Protein AF-A0A7Y6ZHR2-F1 (afdb_monomer_lite)

Radius of gyration: 38.27 Å; chains: 1; bounding box: 78×24×99 Å

pLDDT: mean 82.07, std 12.44, range [48.09, 98.19]

Structure (mmCIF, N/CA/C/O backbone):
data_AF-A0A7Y6ZHR2-F1
#
_entry.id   AF-A0A7Y6ZHR2-F1
#
loop_
_atom_site.group_PDB
_atom_site.id
_atom_site.type_symbol
_atom_site.label_atom_id
_atom_site.label_alt_id
_atom_site.label_comp_id
_atom_site.label_asym_id
_atom_site.label_entity_id
_atom_site.label_seq_id
_atom_site.pdbx_PDB_ins_code
_atom_site.Cartn_x
_atom_site.Cartn_y
_atom_site.Cartn_z
_atom_site.occupancy
_atom_site.B_iso_or_equiv
_atom_site.auth_seq_id
_atom_site.auth_comp_id
_atom_site.auth_asym_id
_atom_site.auth_atom_id
_atom_site.pdbx_PDB_model_num
ATOM 1 N N . MET A 1 1 ? -20.544 -13.379 43.080 1.00 55.69 1 MET A N 1
ATOM 2 C CA . MET A 1 1 ? -21.177 -12.037 43.126 1.00 55.69 1 MET A CA 1
ATOM 3 C C . MET A 1 1 ? -22.715 -12.025 43.090 1.00 55.69 1 MET A C 1
ATOM 5 O O . MET A 1 1 ? -23.302 -11.026 43.469 1.00 55.69 1 MET A O 1
ATOM 9 N N . ILE A 1 2 ? -23.408 -13.127 42.780 1.00 66.88 2 ILE A N 1
ATOM 10 C CA . ILE A 1 2 ? -24.886 -13.155 42.661 1.00 66.88 2 ILE A CA 1
ATOM 11 C C . ILE A 1 2 ? -25.666 -13.114 43.997 1.00 66.88 2 ILE A C 1
ATOM 13 O O . ILE A 1 2 ? -26.821 -12.696 44.031 1.00 66.88 2 ILE A O 1
ATOM 17 N N . LYS A 1 3 ? -25.069 -13.515 45.131 1.00 66.75 3 LYS A N 1
ATOM 18 C CA . LYS A 1 3 ? -25.815 -13.655 46.403 1.00 66.75 3 LYS A CA 1
ATOM 19 C C . LYS A 1 3 ? -26.195 -12.316 47.059 1.00 66.75 3 LYS A C 1
ATOM 21 O O . LYS A 1 3 ? -27.218 -12.260 47.739 1.00 66.75 3 LYS A O 1
ATOM 26 N N . PHE A 1 4 ? -25.403 -11.262 46.848 1.00 73.81 4 PHE A N 1
ATOM 27 C CA . PHE A 1 4 ? -25.631 -9.939 47.445 1.00 73.81 4 PHE A CA 1
ATOM 28 C C . PHE A 1 4 ? -26.820 -9.226 46.785 1.00 73.81 4 PHE A C 1
ATOM 30 O O . PHE A 1 4 ? -27.797 -8.898 47.456 1.00 73.81 4 PHE A O 1
ATOM 37 N N . PHE A 1 5 ? -26.809 -9.135 45.453 1.00 70.00 5 PHE A N 1
ATOM 38 C CA . PHE A 1 5 ? -27.923 -8.589 44.673 1.00 70.00 5 PHE A CA 1
ATOM 39 C C . PHE A 1 5 ? -29.212 -9.409 44.834 1.00 70.00 5 PHE A C 1
ATOM 41 O O . PHE A 1 5 ? -30.305 -8.844 44.882 1.00 70.00 5 PHE A O 1
ATOM 48 N N . ARG A 1 6 ? -29.104 -10.734 45.033 1.00 77.44 6 ARG A N 1
ATOM 49 C CA . ARG A 1 6 ? -30.260 -11.598 45.330 1.00 77.44 6 ARG A CA 1
ATOM 50 C C . ARG A 1 6 ? -30.954 -11.235 46.649 1.00 77.44 6 ARG A C 1
ATOM 52 O O . ARG A 1 6 ? -32.180 -11.196 46.685 1.00 77.44 6 ARG A O 1
ATOM 59 N N . LYS A 1 7 ? -30.195 -10.952 47.717 1.00 74.56 7 LYS A N 1
ATOM 60 C CA . LYS A 1 7 ? -30.765 -10.539 49.016 1.00 74.56 7 LYS A CA 1
ATOM 61 C C . LYS A 1 7 ? -31.453 -9.174 48.931 1.00 74.56 7 LYS A C 1
ATOM 63 O O . LYS A 1 7 ? -32.523 -9.004 49.504 1.00 74.56 7 LYS A O 1
ATOM 68 N N . ILE A 1 8 ? -30.879 -8.231 48.183 1.00 72.50 8 ILE A N 1
ATOM 69 C CA . ILE A 1 8 ? -31.476 -6.905 47.955 1.00 72.50 8 ILE A CA 1
ATOM 70 C C . ILE A 1 8 ? -32.791 -7.030 47.167 1.00 72.50 8 ILE A C 1
ATOM 72 O O . ILE A 1 8 ? -33.792 -6.424 47.544 1.00 72.50 8 ILE A O 1
ATOM 76 N N . ARG A 1 9 ? -32.828 -7.895 46.142 1.00 65.31 9 ARG A N 1
ATOM 77 C CA . ARG A 1 9 ? -34.045 -8.217 45.375 1.00 65.31 9 ARG A CA 1
ATOM 78 C C . ARG A 1 9 ? -35.177 -8.754 46.243 1.00 65.31 9 ARG A C 1
ATOM 80 O O . ARG A 1 9 ? -36.299 -8.272 46.141 1.00 65.31 9 ARG A O 1
ATOM 87 N N . GLN A 1 10 ? -34.878 -9.723 47.106 1.00 71.56 10 GLN A N 1
ATOM 88 C CA . GLN A 1 10 ? -35.881 -10.318 47.992 1.00 71.56 10 GLN A CA 1
ATOM 89 C C . GLN A 1 10 ? -36.463 -9.291 48.976 1.00 71.56 10 GLN A C 1
ATOM 91 O O . GLN A 1 10 ? -37.671 -9.281 49.187 1.00 71.56 10 GLN A O 1
ATOM 96 N N . LYS A 1 11 ? -35.632 -8.387 49.514 1.00 68.94 11 LYS A N 1
ATOM 97 C CA . LYS A 1 11 ? -36.069 -7.335 50.450 1.00 68.94 11 LYS A CA 1
ATOM 98 C C . LYS A 1 11 ? -36.921 -6.240 49.790 1.00 68.94 11 LYS A C 1
ATOM 100 O O . LYS A 1 11 ? -37.839 -5.721 50.411 1.00 68.94 11 LYS A O 1
ATOM 105 N N . LEU A 1 12 ? -36.634 -5.881 48.535 1.00 64.56 12 LEU A N 1
ATOM 106 C CA . LEU A 1 12 ? -37.390 -4.854 47.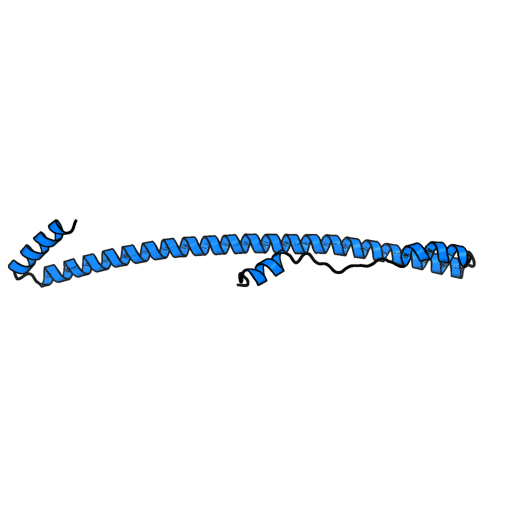800 1.00 64.56 12 LEU A CA 1
ATOM 107 C C . LEU A 1 12 ? -38.756 -5.355 47.307 1.00 64.56 12 LEU A C 1
ATOM 109 O O . LEU A 1 12 ? -39.708 -4.577 47.265 1.00 64.56 12 LEU A O 1
ATOM 113 N N . LEU A 1 13 ? -38.858 -6.647 46.974 1.00 64.88 13 LEU A N 1
ATOM 114 C CA . LEU A 1 13 ? -40.118 -7.295 46.598 1.00 64.88 13 LEU A CA 1
ATOM 115 C C . LEU A 1 13 ? -41.071 -7.458 47.793 1.00 64.88 13 LEU A C 1
ATOM 117 O O . LEU A 1 13 ? -42.277 -7.335 47.612 1.00 64.88 13 LEU A O 1
ATOM 121 N N . SER A 1 14 ? -40.554 -7.670 49.011 1.00 67.50 14 SER A N 1
ATOM 122 C CA . SER A 1 14 ? -41.395 -7.802 50.213 1.00 67.50 14 SER A CA 1
ATOM 123 C C . SER A 1 14 ? -41.984 -6.478 50.717 1.00 67.50 14 SER A C 1
ATOM 125 O O . SER A 1 14 ? -42.921 -6.498 51.504 1.00 67.50 14 SER A O 1
ATOM 127 N N . GLU A 1 15 ? -41.454 -5.325 50.291 1.00 64.44 15 GLU A N 1
ATOM 128 C CA . GLU A 1 15 ? -41.878 -3.998 50.773 1.00 64.44 15 GLU A CA 1
ATOM 129 C C . GLU A 1 15 ? -42.906 -3.280 49.867 1.00 64.44 15 GLU A C 1
ATOM 131 O O . GLU A 1 15 ? -43.146 -2.091 50.058 1.00 64.44 15 GLU A O 1
ATOM 136 N N . ASN A 1 16 ? -43.515 -3.944 48.870 1.00 62.50 16 ASN A N 1
ATOM 137 C CA . ASN A 1 16 ? -44.432 -3.316 47.891 1.00 62.50 16 ASN A CA 1
ATOM 138 C C . ASN A 1 16 ? -43.804 -2.143 47.092 1.00 62.50 16 ASN A C 1
ATOM 140 O O . ASN A 1 16 ? -44.492 -1.340 46.463 1.00 62.50 16 ASN A O 1
ATOM 144 N N . LYS A 1 17 ? -42.466 -2.041 47.070 1.00 68.81 17 LYS A N 1
ATOM 145 C CA . LYS A 1 17 ? -41.695 -0.971 46.406 1.00 68.81 17 LYS A CA 1
ATOM 146 C C . LYS A 1 17 ? -41.284 -1.363 44.985 1.00 68.81 17 LYS A C 1
ATOM 148 O O . LYS A 1 17 ? -40.124 -1.206 44.597 1.00 68.81 17 LYS A O 1
ATOM 153 N N . PHE A 1 18 ? -42.242 -1.845 44.194 1.00 71.75 18 PHE A N 1
ATOM 154 C CA . PHE A 1 18 ? -42.007 -2.297 42.819 1.00 71.75 18 PHE A CA 1
ATOM 155 C C . PHE A 1 18 ? -41.367 -1.206 41.940 1.00 71.75 18 PHE A C 1
ATOM 157 O O . PHE A 1 18 ? -40.416 -1.477 41.210 1.00 71.75 18 PHE A O 1
ATOM 164 N N . SER A 1 19 ? -41.783 0.057 42.099 1.00 76.12 19 SER A N 1
ATOM 165 C CA . SER A 1 19 ? -41.205 1.189 41.359 1.00 76.12 19 SER A CA 1
ATOM 1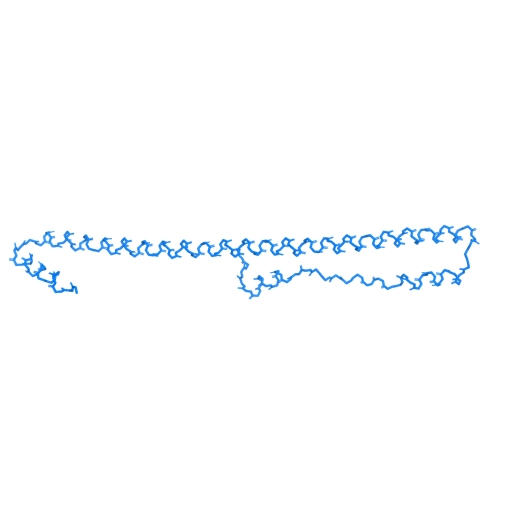66 C C . SER A 1 19 ? -39.713 1.396 41.642 1.00 76.12 19 SER A C 1
ATOM 168 O O . SER A 1 19 ? -38.955 1.701 40.727 1.00 76.12 19 SER A O 1
ATOM 170 N N . LYS A 1 20 ? -39.248 1.175 42.883 1.00 76.12 20 LYS A N 1
ATOM 171 C CA . LYS A 1 20 ? -37.811 1.265 43.205 1.00 76.12 20 LYS A CA 1
ATOM 172 C C . LYS A 1 20 ? -37.032 0.112 42.579 1.00 76.12 20 LYS A C 1
ATOM 174 O O . LYS A 1 20 ? -35.935 0.324 42.078 1.00 76.12 20 LYS A O 1
ATOM 179 N N . TYR A 1 21 ? -37.604 -1.089 42.572 1.00 75.94 21 TYR A N 1
ATOM 180 C CA . TYR A 1 21 ? -36.997 -2.249 41.925 1.00 75.94 21 TYR A CA 1
ATOM 181 C C . TYR A 1 21 ? -36.812 -2.044 40.412 1.00 75.94 21 TYR A C 1
ATOM 183 O O . TYR A 1 21 ? -35.733 -2.325 39.890 1.00 75.94 21 TYR A O 1
ATOM 191 N N . LEU A 1 22 ? -37.823 -1.490 39.734 1.00 80.19 22 LEU A N 1
ATOM 192 C CA . LEU A 1 22 ? -37.768 -1.209 38.299 1.00 80.19 22 LEU A CA 1
ATOM 193 C C . LEU A 1 22 ? -36.655 -0.204 37.954 1.00 80.19 22 LEU A C 1
ATOM 195 O O . LEU A 1 22 ? -35.871 -0.450 37.043 1.00 80.19 22 LEU A O 1
ATOM 199 N N . ILE A 1 23 ? -36.529 0.882 38.726 1.00 83.31 23 ILE A N 1
ATOM 200 C CA . ILE A 1 23 ? -35.485 1.903 38.527 1.00 83.31 23 ILE A CA 1
ATOM 201 C C . ILE A 1 23 ? -34.082 1.297 38.676 1.00 83.31 23 ILE A C 1
ATOM 203 O O . ILE A 1 23 ? -33.206 1.556 37.851 1.00 83.31 23 ILE A O 1
ATOM 207 N N . TYR A 1 24 ? -33.869 0.451 39.689 1.00 82.56 24 TYR A N 1
ATOM 208 C CA . TYR A 1 24 ? -32.579 -0.216 39.892 1.00 82.56 24 TYR A CA 1
ATOM 209 C C . TYR A 1 24 ? -32.241 -1.205 38.769 1.00 82.56 24 TYR A C 1
ATOM 211 O O . TYR A 1 24 ? -31.099 -1.241 38.319 1.00 82.56 24 TYR A O 1
ATOM 219 N N . ALA A 1 25 ? -33.218 -1.983 38.294 1.00 85.44 25 ALA A N 1
ATOM 220 C CA . ALA A 1 25 ? -33.006 -2.928 37.199 1.00 85.44 25 ALA A CA 1
ATOM 221 C C . ALA A 1 25 ? -32.679 -2.216 35.875 1.00 85.44 25 ALA A C 1
ATOM 223 O O . ALA A 1 25 ? -31.788 -2.652 35.151 1.00 85.44 25 ALA A O 1
ATOM 224 N N . ILE A 1 26 ? -33.348 -1.094 35.586 1.00 87.75 26 ILE A N 1
ATOM 225 C CA . ILE A 1 26 ? -33.039 -0.258 34.418 1.00 87.75 26 ILE A CA 1
ATOM 226 C C . ILE A 1 26 ? -31.622 0.315 34.533 1.00 87.75 26 ILE A C 1
ATOM 228 O O . ILE A 1 26 ? -30.866 0.252 33.569 1.00 87.75 26 ILE A O 1
ATOM 232 N N . GLY A 1 27 ? -31.230 0.806 35.713 1.00 90.75 27 GLY A N 1
ATOM 233 C CA . GLY A 1 27 ? -29.873 1.307 35.948 1.00 90.75 27 GLY A CA 1
ATOM 234 C C . GLY A 1 27 ? -28.785 0.255 35.700 1.00 90.75 27 GLY A C 1
ATOM 235 O O . GLY A 1 27 ? -27.772 0.557 35.073 1.00 90.75 27 GLY A O 1
ATOM 236 N N . GLU A 1 28 ? -29.005 -0.990 36.131 1.00 91.25 28 GLU A N 1
ATOM 237 C CA . GLU A 1 28 ? -28.069 -2.101 35.904 1.00 91.25 28 GLU A CA 1
ATOM 238 C C . GLU A 1 28 ? -27.960 -2.463 34.414 1.00 91.25 28 GLU A C 1
ATOM 240 O O . GLU A 1 28 ? -26.855 -2.641 33.907 1.00 91.25 28 GLU A O 1
ATOM 245 N N . ILE A 1 29 ? -29.082 -2.485 33.685 1.00 93.25 29 ILE A N 1
ATOM 246 C CA . ILE A 1 29 ? -29.084 -2.711 32.232 1.00 93.25 29 ILE A CA 1
ATOM 247 C C . ILE A 1 29 ? -28.323 -1.594 31.513 1.00 93.25 29 ILE A C 1
ATOM 249 O O . ILE A 1 29 ? -27.472 -1.884 30.678 1.00 93.25 29 ILE A O 1
ATOM 253 N N . VAL A 1 30 ? -28.579 -0.329 31.856 1.00 95.06 30 VAL A N 1
ATOM 254 C CA . VAL A 1 30 ? -27.888 0.820 31.248 1.00 95.06 30 VAL A CA 1
ATOM 255 C C . VAL A 1 30 ? -26.380 0.745 31.497 1.00 95.06 30 VAL A C 1
ATOM 257 O O . VAL A 1 30 ? -25.605 0.931 30.562 1.00 95.06 30 VAL A O 1
ATOM 260 N N . LEU A 1 31 ? -25.948 0.405 32.715 1.00 94.88 31 LEU A N 1
ATOM 261 C CA . LEU A 1 31 ? -24.527 0.230 33.035 1.00 94.88 31 LEU A CA 1
ATOM 262 C C . LEU A 1 31 ? -23.877 -0.899 32.224 1.00 94.88 31 LEU A C 1
ATOM 264 O O . LEU A 1 31 ? -22.780 -0.719 31.698 1.00 94.88 31 LEU A O 1
ATOM 268 N N . VAL A 1 32 ? -24.553 -2.043 32.085 1.00 95.94 32 VAL A N 1
ATOM 269 C CA . VAL A 1 32 ? -24.063 -3.162 31.264 1.00 95.94 32 VAL A CA 1
ATOM 270 C C . VAL A 1 32 ? -23.971 -2.759 29.792 1.00 95.94 32 VAL A C 1
ATOM 272 O O . VAL A 1 32 ? -22.960 -3.032 29.147 1.00 95.94 32 VAL A O 1
ATOM 275 N N . VAL A 1 33 ? -24.985 -2.067 29.268 1.00 97.50 33 VAL A N 1
ATOM 276 C CA . VAL A 1 33 ? -25.002 -1.583 27.881 1.00 97.50 33 VAL A CA 1
ATOM 277 C C . VAL A 1 33 ? -23.854 -0.606 27.633 1.00 97.50 33 VAL A C 1
ATOM 279 O O . VAL A 1 33 ? -23.139 -0.769 26.650 1.00 97.50 33 VAL A O 1
ATOM 282 N N . ILE A 1 34 ? -23.605 0.348 28.537 1.00 98.00 34 ILE A N 1
ATOM 283 C CA . ILE A 1 34 ? -22.456 1.264 28.437 1.00 98.00 34 ILE A CA 1
ATOM 284 C C . ILE A 1 34 ? -21.138 0.479 28.414 1.00 98.00 34 ILE A C 1
ATOM 286 O O . ILE A 1 34 ? -20.277 0.762 27.584 1.00 98.00 34 ILE A O 1
ATOM 290 N N . GLY A 1 35 ? -20.993 -0.539 29.267 1.00 97.69 35 GLY A N 1
ATOM 291 C CA . GLY A 1 35 ? -19.807 -1.397 29.281 1.00 97.69 35 GLY A CA 1
ATOM 292 C C . GLY A 1 35 ? -19.570 -2.113 27.947 1.00 97.69 35 GLY A C 1
ATOM 293 O O . GLY A 1 35 ? -18.454 -2.095 27.429 1.00 97.69 35 GLY A O 1
ATOM 294 N N . ILE A 1 36 ? -20.622 -2.691 27.358 1.00 97.75 36 ILE A N 1
ATOM 295 C CA . ILE A 1 36 ? -20.550 -3.366 26.052 1.00 97.75 36 ILE A CA 1
ATOM 296 C C . ILE A 1 36 ? -20.210 -2.368 24.941 1.00 97.75 36 ILE A C 1
ATOM 298 O O . ILE A 1 36 ? -19.362 -2.656 24.101 1.00 97.75 36 ILE A O 1
ATOM 302 N N . LEU A 1 37 ? -20.832 -1.187 24.944 1.00 98.19 37 LEU A N 1
ATOM 303 C CA . LEU A 1 37 ? -20.575 -0.157 23.938 1.00 98.19 37 LEU A CA 1
ATOM 304 C C . LEU A 1 37 ? -19.131 0.347 23.993 1.00 98.19 37 LEU A C 1
ATOM 306 O O . LEU A 1 37 ? -18.508 0.484 22.945 1.00 98.19 37 LEU A O 1
ATOM 310 N N . ILE A 1 38 ? -18.576 0.569 25.188 1.00 97.88 38 ILE A N 1
ATOM 311 C CA . ILE A 1 38 ? -17.167 0.957 25.346 1.00 97.88 38 ILE A CA 1
ATOM 312 C C . ILE A 1 38 ? -16.246 -0.163 24.850 1.00 97.88 38 ILE A C 1
ATOM 314 O O . ILE A 1 38 ? -15.303 0.107 24.111 1.00 97.88 38 ILE A O 1
ATOM 318 N N . ALA A 1 39 ? -16.527 -1.422 25.201 1.00 97.69 39 ALA A N 1
ATOM 319 C CA . ALA A 1 39 ? -15.735 -2.558 24.732 1.00 97.69 39 ALA A CA 1
ATOM 320 C C . ALA A 1 39 ? -15.750 -2.676 23.196 1.00 97.69 39 ALA A C 1
ATOM 322 O O . ALA A 1 39 ? -14.698 -2.850 22.580 1.00 97.69 39 ALA A O 1
ATOM 323 N N . LEU A 1 40 ? -16.922 -2.516 22.572 1.00 98.19 40 LEU A N 1
ATOM 324 C CA . LEU A 1 40 ? -17.066 -2.492 21.115 1.00 98.19 40 LEU A CA 1
ATOM 325 C C . LEU A 1 40 ? -16.331 -1.304 20.487 1.00 98.19 40 LEU A C 1
ATOM 327 O O . LEU A 1 40 ? -15.640 -1.485 19.490 1.00 98.19 40 LEU A O 1
ATOM 331 N N . GLN A 1 41 ? -16.426 -0.109 21.076 1.00 97.69 41 GLN A N 1
ATOM 332 C CA . GLN A 1 41 ? -15.713 1.072 20.582 1.00 97.69 41 GLN A CA 1
ATOM 333 C C . GLN A 1 41 ? -14.197 0.888 20.623 1.00 97.69 41 GLN A C 1
ATOM 335 O O . GLN A 1 41 ? -13.526 1.206 19.646 1.00 97.69 41 GLN A O 1
ATOM 340 N N . ILE A 1 42 ? -13.653 0.338 21.712 1.00 98.06 42 ILE A N 1
ATOM 341 C CA . ILE A 1 42 ? -12.218 0.049 21.821 1.00 98.06 42 ILE A CA 1
ATOM 342 C C . ILE A 1 42 ? -11.796 -0.975 20.762 1.00 98.06 42 ILE A C 1
ATOM 344 O O . ILE A 1 42 ? -10.761 -0.798 20.119 1.00 98.06 42 ILE A O 1
ATOM 348 N N . ASN A 1 43 ? -12.596 -2.026 20.553 1.00 97.69 43 ASN A N 1
ATOM 349 C CA . ASN A 1 43 ? -12.305 -3.034 19.538 1.00 97.69 43 ASN A CA 1
ATOM 350 C C . ASN A 1 43 ? -12.310 -2.439 18.122 1.00 97.69 43 ASN A C 1
ATOM 352 O O . ASN A 1 43 ? -11.361 -2.652 17.372 1.00 97.69 43 ASN A O 1
ATOM 356 N N . ASN A 1 44 ? -13.327 -1.642 17.788 1.00 97.69 44 ASN A N 1
ATOM 357 C CA . ASN A 1 44 ? -13.431 -0.985 16.486 1.00 97.69 44 ASN A CA 1
ATOM 358 C C . ASN A 1 44 ? -12.283 0.007 16.266 1.00 97.69 44 ASN A C 1
ATOM 360 O O . ASN A 1 44 ? -11.660 -0.007 15.215 1.00 97.69 44 ASN A O 1
ATOM 364 N N . TRP A 1 45 ? -11.931 0.808 17.277 1.00 97.88 45 TRP A N 1
ATOM 365 C CA . TRP A 1 45 ? -10.806 1.740 17.181 1.00 97.88 45 TRP A CA 1
ATOM 366 C C . TRP A 1 45 ? -9.468 1.027 16.945 1.00 97.88 45 TRP A C 1
ATOM 368 O O . TRP A 1 45 ? -8.633 1.494 16.168 1.00 97.88 45 TRP A O 1
ATOM 378 N N . ASN A 1 46 ? -9.253 -0.119 17.596 1.00 97.25 46 ASN A N 1
ATOM 379 C CA . ASN A 1 46 ? -8.069 -0.938 17.359 1.00 97.25 46 ASN A CA 1
ATOM 380 C C . ASN A 1 46 ? -8.042 -1.496 15.927 1.00 97.25 46 ASN A C 1
ATOM 382 O O . ASN A 1 46 ? -6.984 -1.511 15.300 1.00 97.25 46 ASN A O 1
ATOM 386 N N . GLU A 1 47 ? -9.189 -1.925 15.403 1.00 96.75 47 GLU A N 1
ATOM 387 C CA . GLU A 1 47 ? -9.295 -2.434 14.036 1.00 96.75 47 GLU A CA 1
ATOM 388 C C . GLU A 1 47 ? -9.055 -1.332 12.993 1.00 96.75 47 GLU A C 1
ATOM 390 O O . GLU A 1 47 ? -8.208 -1.501 12.116 1.00 96.75 47 GLU A O 1
ATOM 395 N N . ASP A 1 48 ? -9.654 -0.152 13.176 1.00 96.56 48 ASP A N 1
ATOM 396 C CA . ASP A 1 48 ? -9.423 1.024 12.328 1.00 96.56 48 ASP A CA 1
ATOM 397 C C . ASP A 1 48 ? -7.937 1.415 12.284 1.00 96.56 48 ASP A C 1
ATOM 399 O O . ASP A 1 48 ? -7.406 1.825 11.248 1.00 96.56 48 ASP A O 1
ATOM 403 N N . ASN A 1 49 ? -7.232 1.317 13.416 1.00 96.00 49 ASN A N 1
ATOM 404 C CA . ASN A 1 49 ? -5.804 1.624 13.480 1.00 96.00 49 ASN A CA 1
ATOM 405 C C . ASN A 1 49 ? -4.957 0.604 12.711 1.00 96.00 49 ASN A C 1
ATOM 407 O O . ASN A 1 49 ? -4.004 0.997 12.030 1.00 96.00 49 ASN A O 1
ATOM 411 N N . LYS A 1 50 ? -5.297 -0.688 12.783 1.00 94.56 50 LYS A N 1
ATOM 412 C CA . LYS A 1 50 ? -4.627 -1.724 11.983 1.00 94.56 50 LYS A CA 1
ATOM 413 C C . LYS A 1 50 ? -4.869 -1.506 10.496 1.00 94.56 50 LYS A C 1
ATOM 415 O O . LYS A 1 50 ? -3.914 -1.557 9.724 1.00 94.56 50 LYS A O 1
ATOM 420 N N . GLU A 1 51 ? -6.104 -1.196 10.105 1.00 93.12 51 GLU A N 1
ATOM 421 C CA . GLU A 1 51 ? -6.456 -0.924 8.711 1.00 93.12 51 GLU A CA 1
ATOM 422 C C . GLU A 1 51 ? -5.682 0.289 8.172 1.00 93.12 51 GLU A C 1
ATOM 424 O O . GLU A 1 51 ? -5.067 0.224 7.105 1.00 93.12 51 GLU A O 1
ATOM 429 N N . LYS A 1 52 ? -5.616 1.384 8.942 1.00 93.75 52 LYS A N 1
ATOM 430 C CA . LYS A 1 52 ? -4.810 2.567 8.592 1.00 93.75 52 LYS A CA 1
ATOM 431 C C . LYS A 1 52 ? -3.328 2.232 8.446 1.00 93.75 52 LYS A C 1
ATOM 433 O O . LYS A 1 52 ? -2.686 2.701 7.507 1.00 93.75 52 LYS A O 1
ATOM 438 N N . SER A 1 53 ? -2.779 1.423 9.352 1.00 94.31 53 SER A N 1
ATOM 439 C CA . SER A 1 53 ? -1.381 0.989 9.280 1.00 94.31 53 SER A CA 1
ATOM 440 C C . SER A 1 53 ? -1.114 0.163 8.019 1.00 94.31 53 SER A C 1
ATOM 442 O O . SER A 1 53 ? -0.167 0.456 7.288 1.00 94.31 53 SER A O 1
ATOM 444 N N . ALA A 1 54 ? -1.990 -0.795 7.704 1.00 90.62 54 ALA A N 1
ATOM 445 C CA . ALA A 1 54 ? -1.904 -1.592 6.486 1.00 90.62 54 ALA A CA 1
ATOM 446 C C . ALA A 1 54 ? -1.964 -0.711 5.226 1.00 90.62 54 ALA A C 1
ATOM 448 O O . ALA A 1 54 ? -1.093 -0.822 4.362 1.00 90.62 54 ALA A O 1
ATOM 449 N N . LYS A 1 55 ? -2.910 0.236 5.154 1.00 90.81 55 LYS A N 1
ATOM 450 C CA . LYS A 1 55 ? -3.022 1.201 4.045 1.00 90.81 55 LYS A CA 1
ATOM 451 C C . LYS A 1 55 ? -1.745 2.014 3.837 1.00 90.81 55 LYS A C 1
ATOM 453 O O . LYS A 1 55 ? -1.305 2.182 2.698 1.00 90.81 55 LYS A O 1
ATOM 458 N N . LEU A 1 56 ? -1.115 2.486 4.915 1.00 94.06 56 LEU A N 1
ATOM 459 C CA . LEU A 1 56 ? 0.155 3.216 4.832 1.00 94.06 56 LEU A CA 1
ATOM 460 C C . LEU A 1 56 ? 1.296 2.330 4.318 1.00 94.06 56 LEU A C 1
ATOM 462 O O . LEU A 1 56 ? 2.073 2.768 3.468 1.00 94.06 56 LEU A O 1
ATOM 466 N N . ILE A 1 57 ? 1.383 1.086 4.795 1.00 93.38 57 ILE A N 1
ATOM 467 C CA . ILE A 1 57 ? 2.398 0.124 4.349 1.00 93.38 57 ILE A CA 1
ATOM 468 C C . ILE A 1 57 ? 2.240 -0.161 2.855 1.00 93.38 57 ILE A C 1
ATOM 470 O O . ILE A 1 57 ? 3.213 -0.047 2.109 1.00 93.38 57 ILE A O 1
ATOM 474 N N . TYR A 1 58 ? 1.028 -0.482 2.401 1.00 91.06 58 TYR A N 1
ATOM 475 C CA . TYR A 1 58 ? 0.762 -0.739 0.987 1.00 91.06 58 TYR A CA 1
ATOM 476 C C . TYR A 1 58 ? 1.021 0.488 0.114 1.00 91.06 58 TYR A C 1
ATOM 478 O O . TYR A 1 58 ? 1.665 0.359 -0.924 1.00 91.06 58 TYR A O 1
ATOM 486 N N . SER A 1 59 ? 0.616 1.681 0.556 1.00 92.12 59 SER A N 1
ATOM 487 C CA . SER A 1 59 ? 0.901 2.925 -0.172 1.00 92.12 59 SER A CA 1
ATOM 488 C C . SER A 1 59 ? 2.403 3.143 -0.348 1.00 92.12 59 SER A C 1
ATOM 490 O O . SER A 1 59 ? 2.858 3.471 -1.442 1.00 92.12 59 SER A O 1
ATOM 492 N N . LYS A 1 60 ? 3.195 2.910 0.706 1.00 95.12 60 LYS A N 1
ATOM 493 C CA . LYS A 1 60 ? 4.655 3.020 0.631 1.00 95.12 60 LYS A CA 1
ATOM 494 C C . LYS A 1 60 ? 5.247 1.993 -0.335 1.00 95.12 60 LYS A C 1
ATOM 496 O O . LYS A 1 60 ? 6.040 2.361 -1.190 1.00 95.12 60 LYS A O 1
ATOM 501 N N . ARG A 1 61 ? 4.818 0.733 -0.245 1.00 93.06 61 ARG A N 1
ATOM 502 C CA . ARG A 1 61 ? 5.281 -0.337 -1.142 1.00 93.06 61 ARG A CA 1
ATOM 503 C C . ARG A 1 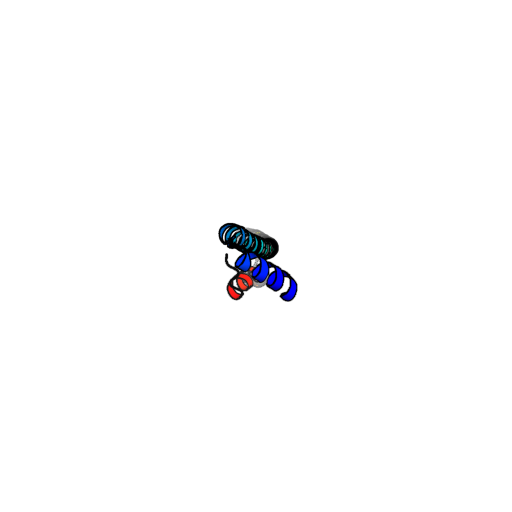61 ? 4.941 -0.051 -2.610 1.00 93.06 61 ARG A C 1
ATOM 505 O O . ARG A 1 61 ? 5.778 -0.267 -3.475 1.00 93.06 61 ARG A O 1
ATOM 512 N N . LEU A 1 62 ? 3.757 0.499 -2.893 1.00 93.25 62 LEU A N 1
ATOM 513 C CA . LEU A 1 62 ? 3.382 0.935 -4.244 1.00 93.25 62 LEU A CA 1
ATOM 514 C C . LEU A 1 62 ? 4.272 2.077 -4.746 1.00 93.25 62 LEU A C 1
ATOM 516 O O . LEU A 1 62 ? 4.686 2.062 -5.903 1.00 93.25 62 LEU A O 1
ATOM 520 N N . LEU A 1 63 ? 4.590 3.053 -3.891 1.00 94.31 63 LEU A N 1
ATOM 521 C CA . LEU A 1 63 ? 5.532 4.119 -4.240 1.00 94.31 63 LEU A CA 1
ATOM 522 C C . LEU A 1 63 ? 6.930 3.564 -4.535 1.00 94.31 63 LEU A C 1
ATOM 524 O O . LEU A 1 63 ? 7.559 4.002 -5.498 1.00 94.31 63 LEU A O 1
ATOM 528 N N . ASP A 1 64 ? 7.393 2.587 -3.757 1.00 93.88 64 ASP A N 1
ATOM 529 C CA . ASP A 1 64 ? 8.686 1.931 -3.960 1.00 93.88 64 ASP A CA 1
ATOM 530 C C . ASP A 1 64 ? 8.716 1.134 -5.283 1.00 93.88 64 ASP A C 1
ATOM 532 O O . ASP A 1 64 ? 9.679 1.248 -6.050 1.00 93.88 64 ASP A O 1
ATOM 536 N N . ASP A 1 65 ? 7.641 0.401 -5.605 1.00 93.38 65 ASP A N 1
ATOM 537 C CA . ASP A 1 65 ? 7.476 -0.312 -6.881 1.00 93.38 65 ASP A CA 1
ATOM 538 C C . ASP A 1 65 ? 7.493 0.674 -8.068 1.00 93.38 65 ASP A C 1
ATOM 540 O O . ASP A 1 65 ? 8.228 0.487 -9.041 1.00 93.38 65 ASP A O 1
ATOM 544 N N . ILE A 1 66 ? 6.739 1.777 -7.979 1.00 93.25 66 ILE A N 1
ATOM 545 C CA . ILE A 1 66 ? 6.697 2.824 -9.016 1.00 93.25 66 ILE A CA 1
ATOM 546 C C . ILE A 1 66 ? 8.059 3.508 -9.174 1.00 93.25 66 ILE A C 1
ATOM 548 O O . ILE A 1 66 ? 8.497 3.755 -10.299 1.00 93.25 66 ILE A O 1
ATOM 552 N N . SER A 1 67 ? 8.740 3.812 -8.069 1.00 95.06 67 SER A N 1
ATOM 553 C CA . SER A 1 67 ? 10.074 4.418 -8.077 1.00 95.06 67 SER A CA 1
ATOM 554 C C . SER A 1 67 ? 11.087 3.506 -8.771 1.00 95.06 67 SER A C 1
ATOM 556 O O . SER A 1 67 ? 11.819 3.946 -9.660 1.00 95.06 67 SER A O 1
ATOM 558 N N . SER A 1 68 ? 11.058 2.212 -8.447 1.00 92.19 68 SER A N 1
ATOM 559 C CA . SER A 1 68 ? 11.905 1.196 -9.078 1.00 92.19 68 SER A CA 1
ATOM 560 C C . SER A 1 68 ? 11.641 1.103 -10.583 1.00 92.19 68 SER A C 1
ATOM 562 O O . SER A 1 68 ? 12.577 1.174 -11.381 1.00 92.19 68 SER A O 1
ATOM 564 N N . ASN A 1 69 ? 10.365 1.066 -10.982 1.00 92.00 69 ASN A N 1
ATOM 565 C CA . ASN A 1 69 ? 9.964 1.072 -12.390 1.00 92.00 69 ASN A CA 1
ATOM 566 C C . ASN A 1 69 ? 10.443 2.336 -13.116 1.00 92.00 69 ASN A C 1
ATOM 568 O O . ASN A 1 69 ? 10.936 2.264 -14.238 1.00 92.00 69 ASN A O 1
ATOM 572 N N . SER A 1 70 ? 10.340 3.504 -12.477 1.00 93.06 70 SER A N 1
ATOM 573 C CA . SER A 1 70 ? 10.819 4.771 -13.037 1.00 93.06 70 SER A CA 1
ATOM 574 C C . SER A 1 70 ? 12.329 4.748 -13.292 1.00 93.06 70 SER A C 1
ATOM 576 O O . SER A 1 70 ? 12.789 5.175 -14.354 1.00 93.06 70 SER A O 1
ATOM 578 N N . ILE A 1 71 ? 13.119 4.213 -12.357 1.00 93.56 71 ILE A N 1
ATOM 579 C CA . ILE A 1 71 ? 14.571 4.054 -12.524 1.00 93.56 71 ILE A CA 1
ATOM 580 C C . ILE A 1 71 ? 14.876 3.145 -13.721 1.00 93.56 71 ILE A C 1
ATOM 582 O O . ILE A 1 71 ? 15.706 3.497 -14.565 1.00 93.56 71 ILE A O 1
ATOM 586 N N . GLU A 1 72 ? 14.184 2.012 -13.828 1.00 90.44 72 GLU A N 1
ATOM 587 C CA . GLU A 1 72 ? 14.367 1.062 -14.925 1.00 90.44 72 GLU A CA 1
ATOM 588 C C . GLU A 1 72 ? 13.996 1.680 -16.283 1.00 90.44 72 GLU A C 1
ATOM 590 O O . GLU A 1 72 ? 14.774 1.622 -17.240 1.00 90.44 72 GLU A O 1
ATOM 595 N N . TYR A 1 73 ? 12.861 2.378 -16.369 1.00 90.06 73 TYR A N 1
ATOM 596 C CA . TYR A 1 73 ? 12.460 3.069 -17.594 1.00 90.06 73 TYR A CA 1
ATOM 597 C C . TYR A 1 73 ? 13.434 4.175 -17.988 1.00 90.06 73 TYR A C 1
ATOM 599 O O . TYR A 1 73 ? 13.781 4.289 -19.164 1.00 90.06 73 TYR A O 1
ATOM 607 N N . ASN A 1 74 ? 13.944 4.954 -17.032 1.00 93.12 74 ASN A N 1
ATOM 608 C CA . ASN A 1 74 ? 14.970 5.958 -17.311 1.00 93.12 74 ASN A CA 1
ATOM 609 C C . ASN A 1 74 ? 16.259 5.321 -17.846 1.00 93.12 74 ASN A C 1
ATOM 611 O O . ASN A 1 74 ? 16.892 5.861 -18.762 1.00 93.12 74 ASN A O 1
ATOM 615 N N . HIS A 1 75 ? 16.632 4.149 -17.329 1.00 90.06 75 HIS A N 1
ATOM 616 C CA . HIS A 1 75 ? 17.743 3.375 -17.866 1.00 90.06 75 HIS A CA 1
ATOM 617 C C . HIS A 1 75 ? 17.486 2.958 -19.324 1.00 90.06 75 HIS A C 1
ATOM 619 O O . HIS A 1 75 ? 18.334 3.206 -20.188 1.00 90.06 75 HIS A O 1
ATOM 625 N N . TYR A 1 76 ? 16.301 2.421 -19.634 1.00 88.50 76 TYR A N 1
ATOM 626 C CA . TYR A 1 76 ? 15.931 2.058 -21.006 1.00 88.50 76 TYR A CA 1
ATOM 627 C C . TYR A 1 76 ? 15.902 3.259 -21.953 1.00 88.50 76 TYR A C 1
ATOM 629 O O . TYR A 1 76 ? 16.462 3.183 -23.049 1.00 88.50 76 TYR A O 1
ATOM 637 N N . ILE A 1 77 ? 15.334 4.392 -21.535 1.00 90.06 77 ILE A N 1
ATOM 638 C CA . ILE A 1 77 ? 15.313 5.629 -22.328 1.00 90.06 77 ILE A CA 1
ATOM 639 C C . ILE A 1 77 ? 16.741 6.074 -22.660 1.00 90.06 77 ILE A C 1
ATOM 641 O O . ILE A 1 77 ? 17.035 6.419 -23.809 1.00 90.06 77 ILE A O 1
ATOM 645 N N . LYS A 1 78 ? 17.663 6.021 -21.689 1.00 91.00 78 LYS A N 1
ATOM 646 C CA . LYS A 1 78 ? 19.074 6.373 -21.899 1.00 91.00 78 LYS A CA 1
ATOM 647 C C . LYS A 1 78 ? 19.758 5.423 -22.884 1.00 91.00 78 LYS A C 1
ATOM 649 O O . LYS A 1 78 ? 20.463 5.886 -23.786 1.00 91.00 78 LYS A O 1
ATOM 654 N N . LEU A 1 79 ? 19.537 4.114 -22.747 1.00 86.75 79 LEU A N 1
ATOM 655 C CA . LEU A 1 79 ? 20.054 3.110 -23.681 1.00 86.75 79 LEU A CA 1
ATOM 656 C C . LEU A 1 79 ? 19.552 3.363 -25.107 1.00 86.75 79 LEU A C 1
ATOM 658 O O . LEU A 1 79 ? 20.355 3.437 -26.038 1.00 86.75 79 LEU A O 1
ATOM 662 N N . LEU A 1 80 ? 18.243 3.553 -25.279 1.00 86.19 80 LEU A N 1
ATOM 663 C CA . LEU A 1 80 ? 17.622 3.815 -26.578 1.00 86.19 80 LEU A CA 1
ATOM 664 C C . LEU A 1 80 ? 18.122 5.122 -27.203 1.00 86.19 80 LEU A C 1
ATOM 666 O O . LEU A 1 80 ? 18.468 5.142 -28.383 1.00 86.19 80 LEU A O 1
ATOM 670 N N . SER A 1 81 ? 18.259 6.182 -26.406 1.00 89.88 81 SER A N 1
ATOM 671 C CA . SER A 1 81 ? 18.779 7.478 -26.859 1.00 89.88 81 SER A CA 1
ATOM 672 C C . SER A 1 81 ? 20.222 7.374 -27.361 1.00 89.88 81 SER A C 1
ATOM 674 O O . SER A 1 81 ? 20.573 7.915 -28.411 1.00 89.88 81 SER A O 1
ATOM 676 N N . ASN A 1 82 ? 21.074 6.638 -26.643 1.00 86.12 82 ASN A N 1
ATOM 677 C CA . ASN A 1 82 ? 22.455 6.401 -27.063 1.00 86.12 82 ASN A CA 1
ATOM 678 C C . ASN A 1 82 ? 22.520 5.593 -28.362 1.00 86.12 82 ASN A C 1
ATOM 680 O O . ASN A 1 82 ? 23.335 5.891 -29.236 1.00 86.12 82 ASN A O 1
ATOM 684 N N . ARG A 1 83 ? 21.638 4.603 -28.520 1.00 81.31 83 ARG A N 1
ATOM 685 C CA . ARG A 1 83 ? 21.533 3.825 -29.760 1.00 81.31 83 ARG A CA 1
ATOM 686 C C . ARG A 1 83 ? 21.090 4.692 -30.930 1.00 81.31 83 ARG A C 1
ATOM 688 O O . ARG A 1 83 ? 21.721 4.641 -31.980 1.00 81.31 83 ARG A O 1
ATOM 695 N N . GLN A 1 84 ? 20.072 5.528 -30.739 1.00 85.75 84 GLN A N 1
ATOM 696 C CA . GLN A 1 84 ? 19.595 6.451 -31.767 1.00 85.75 84 GLN A CA 1
ATOM 697 C C . GLN A 1 84 ? 20.713 7.389 -32.240 1.00 85.75 84 GLN A C 1
ATOM 699 O O . GLN A 1 84 ? 20.898 7.564 -33.444 1.00 85.75 84 GLN A O 1
ATOM 704 N N . LYS A 1 85 ? 21.507 7.943 -31.312 1.00 87.50 85 LYS A N 1
ATOM 705 C CA . LYS A 1 85 ? 22.669 8.782 -31.651 1.00 87.50 85 LYS A CA 1
ATOM 706 C C . LYS A 1 85 ? 23.685 8.029 -32.509 1.00 87.50 85 LYS A C 1
ATOM 708 O O . LYS A 1 85 ? 24.093 8.540 -33.547 1.00 87.50 85 LYS A O 1
ATOM 713 N N . LYS A 1 86 ? 24.051 6.805 -32.119 1.00 80.38 86 LYS A N 1
ATOM 714 C CA . LYS A 1 86 ? 25.035 6.002 -32.859 1.00 80.38 86 LYS A CA 1
ATOM 715 C C . LYS A 1 86 ? 24.542 5.589 -34.247 1.00 80.38 86 LYS A C 1
ATOM 717 O O . LYS A 1 86 ? 25.293 5.709 -35.208 1.00 80.38 86 LYS A O 1
ATOM 722 N N . ILE A 1 87 ? 23.277 5.180 -34.377 1.00 80.56 87 ILE A N 1
ATOM 723 C CA . ILE A 1 87 ? 22.662 4.880 -35.682 1.00 80.56 87 ILE A CA 1
ATOM 724 C C . ILE A 1 87 ? 22.720 6.109 -36.598 1.00 80.56 87 ILE A C 1
ATOM 726 O O . ILE A 1 87 ? 23.089 5.991 -37.766 1.00 80.56 87 ILE A O 1
ATOM 730 N N . SER A 1 88 ? 22.421 7.298 -36.068 1.00 85.50 88 SER A N 1
ATOM 731 C CA . SER A 1 88 ? 22.532 8.552 -36.821 1.00 85.50 88 SER A CA 1
ATOM 732 C C . SER A 1 88 ? 23.969 8.838 -37.276 1.00 85.50 88 SER A C 1
ATOM 734 O O . SER A 1 88 ? 24.168 9.219 -38.429 1.00 85.50 88 SER A O 1
ATOM 736 N N . SER A 1 89 ? 24.974 8.595 -36.426 1.00 83.69 89 SER A N 1
ATOM 737 C CA . SER A 1 89 ? 26.392 8.719 -36.797 1.00 83.69 89 SER A CA 1
ATOM 738 C C . SER A 1 89 ? 26.784 7.766 -37.928 1.00 83.69 89 SER A C 1
ATOM 740 O O . SER A 1 89 ? 27.385 8.200 -38.909 1.00 83.69 89 SER A O 1
ATOM 742 N N . TYR A 1 90 ? 26.399 6.488 -37.848 1.00 78.81 90 TYR A N 1
ATOM 743 C CA . TYR A 1 90 ? 26.676 5.522 -38.916 1.00 78.81 90 TYR A CA 1
ATOM 744 C C . TYR A 1 90 ? 26.010 5.919 -40.231 1.00 78.81 90 TYR A C 1
ATOM 746 O O . TYR A 1 90 ? 26.648 5.887 -41.280 1.00 78.81 90 TYR A O 1
ATOM 754 N N . ARG A 1 91 ? 24.753 6.377 -40.179 1.00 80.31 91 ARG A N 1
ATOM 755 C CA . ARG A 1 91 ? 24.041 6.878 -41.360 1.00 80.31 91 ARG A CA 1
ATOM 756 C C . ARG A 1 91 ? 24.793 8.031 -42.036 1.00 80.31 91 ARG A C 1
ATOM 758 O O . ARG A 1 91 ? 24.834 8.084 -43.264 1.00 80.31 91 ARG A O 1
ATOM 765 N N . GLN A 1 92 ? 25.392 8.938 -41.265 1.00 83.88 92 GLN A N 1
ATOM 766 C CA . GLN A 1 92 ? 26.193 10.040 -41.804 1.00 83.88 92 GLN A CA 1
ATOM 767 C C . GLN A 1 92 ? 27.504 9.550 -42.438 1.00 83.88 92 GLN A C 1
ATOM 769 O O . GLN A 1 92 ? 27.853 9.992 -43.529 1.00 83.88 92 GLN A O 1
ATOM 774 N N . LEU A 1 93 ? 28.205 8.619 -41.790 1.00 80.88 93 LEU A N 1
ATOM 775 C CA . LEU A 1 93 ? 29.454 8.051 -42.307 1.00 80.88 93 LEU A CA 1
ATOM 776 C C . LEU A 1 93 ? 29.242 7.277 -43.617 1.00 80.88 93 LEU A C 1
ATOM 778 O O . LEU A 1 93 ? 30.020 7.451 -44.553 1.00 80.88 93 LEU A O 1
ATOM 782 N N . ILE A 1 94 ? 28.155 6.502 -43.721 1.00 78.75 94 ILE A N 1
ATOM 783 C CA . ILE A 1 94 ? 27.753 5.837 -44.972 1.00 78.75 94 ILE A CA 1
ATOM 784 C C . ILE A 1 94 ? 27.496 6.873 -46.070 1.00 78.75 94 ILE A C 1
ATOM 786 O O . ILE A 1 94 ? 28.001 6.731 -47.180 1.00 78.75 94 ILE A O 1
ATOM 790 N N . LYS A 1 95 ? 26.740 7.939 -45.764 1.00 82.69 95 LYS A N 1
ATOM 791 C CA . LYS A 1 95 ? 26.429 9.003 -46.733 1.00 82.69 95 LYS A CA 1
ATOM 792 C C . LYS A 1 95 ? 27.693 9.671 -47.285 1.00 82.69 95 LYS A C 1
ATOM 794 O O . LYS A 1 95 ? 27.708 10.072 -48.443 1.00 82.69 95 LYS A O 1
ATOM 799 N N . ASN A 1 96 ? 28.738 9.767 -46.470 1.00 84.88 96 ASN A N 1
ATOM 800 C CA . ASN A 1 96 ? 30.009 10.381 -46.840 1.00 84.88 96 ASN A CA 1
ATOM 801 C C . ASN A 1 96 ? 30.997 9.392 -47.495 1.00 84.88 96 ASN A C 1
ATOM 803 O O . ASN A 1 96 ? 32.143 9.762 -47.730 1.00 84.88 96 ASN A O 1
ATOM 807 N N . GLY A 1 97 ? 30.585 8.146 -47.771 1.00 77.81 97 GLY A N 1
ATOM 808 C CA . GLY A 1 97 ? 31.428 7.118 -48.396 1.00 77.81 97 GLY A CA 1
ATOM 809 C C . GLY A 1 97 ? 32.522 6.542 -47.488 1.00 77.81 97 GLY A C 1
ATOM 810 O O . GLY A 1 97 ? 33.451 5.914 -47.983 1.00 77.81 97 GLY A O 1
ATOM 811 N N . GLY A 1 98 ? 32.441 6.768 -46.172 1.00 71.69 98 GLY A N 1
ATOM 812 C CA . GLY A 1 98 ? 33.532 6.509 -45.224 1.00 71.69 98 GLY A CA 1
ATOM 813 C C . GLY A 1 98 ? 33.507 5.159 -44.496 1.00 71.69 98 GLY A C 1
ATOM 814 O O . GLY A 1 98 ? 34.325 4.963 -43.605 1.00 71.69 98 GLY A O 1
ATOM 815 N N . LEU A 1 99 ? 32.574 4.251 -44.806 1.00 69.62 99 LEU A N 1
ATOM 816 C CA . LEU A 1 99 ? 32.438 2.945 -44.138 1.00 69.62 99 LEU A CA 1
ATOM 817 C C . LEU A 1 99 ? 32.174 1.830 -45.153 1.00 69.62 99 LEU A C 1
ATOM 819 O O . LEU A 1 99 ? 31.298 1.973 -46.008 1.00 69.62 99 LEU A O 1
ATOM 823 N N . SER A 1 100 ? 32.874 0.700 -45.011 1.00 71.69 100 SER A N 1
ATOM 824 C CA . SER A 1 100 ? 32.541 -0.523 -45.750 1.00 71.69 100 SER A CA 1
ATOM 825 C C . SER A 1 100 ? 31.315 -1.222 -45.139 1.00 71.69 100 SER A C 1
ATOM 827 O O . SER A 1 100 ? 31.013 -1.067 -43.952 1.00 71.69 100 SER A O 1
ATOM 829 N N . LEU A 1 101 ? 30.605 -2.026 -45.941 1.00 67.12 101 LEU A N 1
ATOM 830 C CA . LEU A 1 101 ? 29.473 -2.849 -45.478 1.00 67.12 101 LEU A CA 1
ATOM 831 C C . LEU A 1 101 ? 29.868 -3.817 -44.347 1.00 67.12 101 LEU A C 1
ATOM 833 O O . LEU A 1 101 ? 29.049 -4.133 -43.490 1.00 67.12 101 LEU A O 1
ATOM 837 N N . GLU A 1 102 ? 31.129 -4.242 -44.320 1.00 67.56 102 GLU A N 1
ATOM 838 C CA . GLU A 1 102 ? 31.687 -5.170 -43.334 1.00 67.56 102 GLU A CA 1
ATOM 839 C C . GLU A 1 102 ? 31.853 -4.500 -41.959 1.00 67.56 102 GLU A C 1
ATOM 841 O O . GLU A 1 102 ? 31.358 -5.002 -40.952 1.00 67.56 102 GLU A O 1
ATOM 846 N N . GLN A 1 103 ? 32.393 -3.275 -41.930 1.00 69.12 103 GLN A N 1
ATOM 847 C CA . GLN A 1 103 ? 32.494 -2.455 -40.712 1.00 69.12 103 GLN A CA 1
ATOM 848 C C . GLN A 1 103 ? 31.118 -2.057 -40.152 1.00 69.12 103 GLN A C 1
ATOM 850 O O . GLN A 1 103 ? 30.946 -1.867 -38.941 1.00 69.12 103 GLN A O 1
ATOM 855 N N . LEU A 1 104 ? 30.124 -1.925 -41.035 1.00 68.38 104 LEU A N 1
ATOM 856 C CA . LEU A 1 104 ? 28.740 -1.660 -40.661 1.00 68.38 104 LEU A CA 1
ATOM 857 C C . LEU A 1 104 ? 28.090 -2.878 -39.991 1.00 68.38 104 LEU A C 1
ATOM 859 O O . LEU A 1 104 ? 27.387 -2.719 -38.994 1.00 68.38 104 LEU A O 1
ATOM 863 N N . ASN A 1 105 ? 28.329 -4.079 -40.519 1.00 69.25 105 ASN A N 1
ATOM 864 C CA . ASN A 1 105 ? 27.729 -5.314 -40.021 1.00 69.25 105 ASN A CA 1
ATOM 865 C C . ASN A 1 105 ? 28.248 -5.680 -38.618 1.00 69.25 105 ASN A C 1
ATOM 867 O O . ASN A 1 105 ? 27.450 -5.976 -37.728 1.00 69.25 105 ASN A O 1
ATOM 871 N N . ASP A 1 106 ? 29.556 -5.536 -38.379 1.00 65.62 106 ASP A N 1
ATOM 872 C CA . ASP A 1 106 ? 30.176 -5.721 -37.055 1.00 65.62 106 ASP A CA 1
ATOM 873 C C . ASP A 1 106 ? 29.715 -4.677 -36.035 1.00 65.62 106 ASP A C 1
ATOM 875 O O . ASP A 1 106 ? 29.530 -4.958 -34.847 1.00 65.62 106 ASP A O 1
ATOM 879 N N . SER A 1 107 ? 29.478 -3.451 -36.505 1.00 65.81 107 SER A N 1
ATOM 880 C CA . SER A 1 107 ? 28.895 -2.412 -35.669 1.00 65.81 107 SER A CA 1
ATOM 881 C C . SER A 1 107 ? 27.448 -2.751 -35.311 1.00 65.81 107 SER A C 1
ATOM 883 O O . SER A 1 107 ? 27.096 -2.653 -34.143 1.00 65.81 107 SER A O 1
ATOM 885 N N . LEU A 1 108 ? 26.613 -3.172 -36.271 1.00 65.44 108 LEU A N 1
ATOM 886 C CA . LEU A 1 108 ? 25.169 -3.404 -36.109 1.00 65.44 108 LEU A CA 1
ATOM 887 C C . LEU A 1 108 ? 24.805 -4.693 -35.355 1.00 65.44 108 LEU A C 1
ATOM 889 O O . LEU A 1 108 ? 23.781 -4.709 -34.666 1.00 65.44 108 LEU A O 1
ATOM 893 N N . SER A 1 109 ? 25.626 -5.742 -35.424 1.00 63.47 109 SER A N 1
ATOM 894 C CA . SER A 1 109 ? 25.398 -7.021 -34.727 1.00 63.47 109 SER A CA 1
ATOM 895 C C . SER A 1 109 ? 25.296 -6.853 -33.202 1.00 63.47 109 SER A C 1
ATOM 897 O O . SER A 1 109 ? 24.441 -7.464 -32.559 1.00 63.47 109 SER A O 1
ATOM 899 N N . ASN A 1 110 ? 26.043 -5.900 -32.636 1.00 60.56 110 ASN A N 1
ATOM 900 C CA . ASN A 1 110 ? 25.965 -5.503 -31.225 1.00 60.56 110 ASN A CA 1
ATOM 901 C C . ASN A 1 110 ? 24.684 -4.725 -30.854 1.00 60.56 110 ASN A C 1
ATOM 903 O O . ASN A 1 110 ? 24.400 -4.512 -29.674 1.00 60.56 110 ASN A O 1
ATOM 907 N N . TYR A 1 111 ? 23.884 -4.295 -31.836 1.00 61.31 111 TYR A N 1
ATOM 908 C CA . TYR A 1 111 ? 22.616 -3.596 -31.611 1.00 61.31 111 TYR A CA 1
ATOM 909 C C . TYR A 1 111 ? 21.394 -4.512 -31.761 1.00 61.31 111 TYR A C 1
ATOM 911 O O . TYR A 1 111 ? 20.329 -4.149 -31.268 1.00 61.31 111 TYR A O 1
ATOM 919 N N . GLY A 1 112 ? 21.497 -5.691 -32.373 1.00 55.94 112 GLY A N 1
ATOM 920 C CA . GLY A 1 112 ? 20.333 -6.507 -32.752 1.00 55.94 112 GLY A CA 1
ATOM 921 C C . GLY A 1 112 ? 19.418 -6.980 -31.612 1.00 55.94 112 GLY A C 1
ATOM 922 O O . GLY A 1 112 ? 18.247 -7.231 -31.859 1.00 55.94 112 GLY A O 1
ATOM 923 N N . ASN A 1 113 ? 19.888 -7.044 -30.360 1.00 57.88 113 ASN A N 1
ATOM 924 C CA . ASN A 1 113 ? 19.153 -7.722 -29.283 1.00 57.88 113 ASN A CA 1
ATOM 925 C C . ASN A 1 113 ? 19.070 -6.915 -27.976 1.00 57.88 113 ASN A C 1
ATOM 927 O O . ASN A 1 113 ? 19.460 -7.404 -26.920 1.00 57.88 113 ASN A O 1
ATOM 931 N N . VAL A 1 114 ? 18.536 -5.688 -27.997 1.00 59.06 114 VAL A N 1
ATOM 932 C CA . VAL A 1 114 ? 18.029 -5.100 -26.739 1.00 59.06 114 VAL A CA 1
ATOM 933 C C . VAL A 1 114 ? 16.595 -5.567 -26.572 1.00 59.06 114 VAL A C 1
ATOM 935 O O . VAL A 1 114 ? 15.651 -4.935 -27.042 1.00 59.06 114 VAL A O 1
ATOM 938 N N . LYS A 1 115 ? 16.445 -6.720 -25.926 1.00 60.94 115 LYS A N 1
ATOM 939 C CA . LYS A 1 115 ? 15.148 -7.168 -25.439 1.00 60.94 115 LYS A CA 1
ATOM 940 C C . LYS A 1 115 ? 14.801 -6.285 -24.242 1.00 60.94 115 LYS A C 1
ATOM 942 O O . LYS A 1 115 ? 15.272 -6.531 -23.139 1.00 60.94 115 LYS A O 1
ATOM 947 N N . ILE A 1 116 ? 14.026 -5.226 -24.474 1.00 64.69 116 ILE A N 1
ATOM 948 C CA . ILE A 1 116 ? 13.375 -4.496 -23.383 1.00 64.69 116 ILE A CA 1
ATOM 949 C C . ILE A 1 116 ? 12.259 -5.415 -22.900 1.00 64.69 116 ILE A C 1
ATOM 951 O O . ILE A 1 116 ? 11.185 -5.470 -23.497 1.00 64.69 116 ILE A O 1
ATOM 955 N N . ALA A 1 117 ? 12.552 -6.230 -21.892 1.00 65.19 117 ALA A N 1
ATOM 956 C CA . ALA A 1 117 ? 11.519 -7.005 -21.234 1.00 65.19 117 ALA A CA 1
ATOM 957 C C . ALA A 1 117 ? 10.695 -6.031 -20.388 1.00 65.19 117 ALA A C 1
ATOM 959 O O . ALA A 1 117 ? 11.212 -5.425 -19.457 1.00 65.19 117 ALA A O 1
ATOM 960 N N . TYR A 1 118 ? 9.422 -5.847 -20.735 1.00 65.06 118 TYR A N 1
ATOM 961 C CA . TYR A 1 118 ? 8.491 -5.134 -19.870 1.00 65.06 118 TYR A CA 1
ATOM 962 C C . TYR A 1 118 ? 8.175 -6.034 -18.674 1.00 65.06 118 TYR A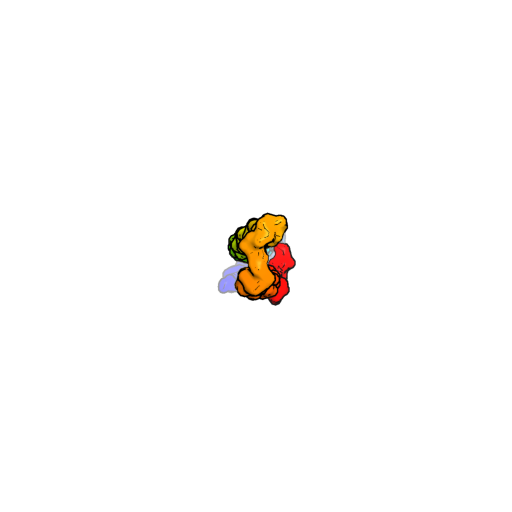 C 1
ATOM 964 O O . TYR A 1 118 ? 7.432 -7.004 -18.816 1.00 65.06 118 TYR A O 1
ATOM 972 N N . ASN A 1 119 ? 8.786 -5.751 -17.525 1.00 74.25 119 ASN A N 1
ATOM 973 C CA . ASN A 1 119 ? 8.561 -6.498 -16.293 1.00 74.25 119 ASN A CA 1
ATOM 974 C C . ASN A 1 119 ? 8.438 -5.542 -15.096 1.00 74.25 119 ASN A C 1
ATOM 976 O O . ASN A 1 119 ? 9.345 -5.482 -14.268 1.00 74.25 119 ASN A O 1
ATOM 980 N N . PRO A 1 120 ? 7.352 -4.751 -15.021 1.00 77.81 120 PRO A N 1
ATOM 981 C CA . PRO A 1 120 ? 7.181 -3.793 -13.942 1.00 77.81 120 PRO A CA 1
ATOM 982 C C . PRO A 1 120 ? 7.124 -4.510 -12.590 1.00 77.81 120 PRO A C 1
ATOM 984 O O . PRO A 1 120 ? 6.441 -5.529 -12.433 1.00 77.81 120 PRO A O 1
ATOM 987 N N . ALA A 1 121 ? 7.776 -3.920 -11.591 1.00 81.50 121 ALA A N 1
ATOM 988 C CA . ALA A 1 121 ? 7.533 -4.211 -10.191 1.00 81.50 121 ALA A CA 1
ATOM 989 C C . ALA A 1 121 ? 6.024 -4.095 -9.931 1.00 81.50 121 ALA A C 1
ATOM 991 O O . ALA A 1 121 ? 5.429 -3.021 -10.035 1.00 81.50 121 ALA A O 1
ATOM 992 N N . SER A 1 122 ? 5.411 -5.253 -9.701 1.00 85.06 122 SER A N 1
ATOM 993 C CA . SER A 1 122 ? 3.969 -5.458 -9.523 1.00 85.06 122 SER A CA 1
ATOM 994 C C . SER A 1 122 ? 3.682 -6.353 -8.319 1.00 85.06 122 SER A C 1
ATOM 996 O O . SER A 1 122 ? 2.543 -6.751 -8.092 1.00 85.06 122 SER A O 1
ATOM 998 N N . ALA A 1 123 ? 4.710 -6.667 -7.523 1.00 86.25 123 ALA A N 1
ATOM 999 C CA . ALA A 1 123 ? 4.601 -7.553 -6.374 1.00 86.25 123 ALA A CA 1
ATOM 1000 C C . ALA A 1 123 ? 3.553 -7.045 -5.379 1.00 86.25 123 ALA A C 1
ATOM 1002 O O . ALA A 1 123 ? 2.732 -7.827 -4.911 1.00 86.25 123 ALA A O 1
ATOM 1003 N N . THR A 1 124 ? 3.528 -5.736 -5.110 1.00 86.44 124 THR A N 1
ATOM 1004 C CA . THR A 1 124 ? 2.550 -5.139 -4.192 1.00 86.44 124 THR A CA 1
ATOM 1005 C C . THR A 1 124 ? 1.137 -5.165 -4.766 1.00 86.44 124 THR A C 1
ATOM 1007 O O . THR A 1 124 ? 0.186 -5.455 -4.048 1.00 86.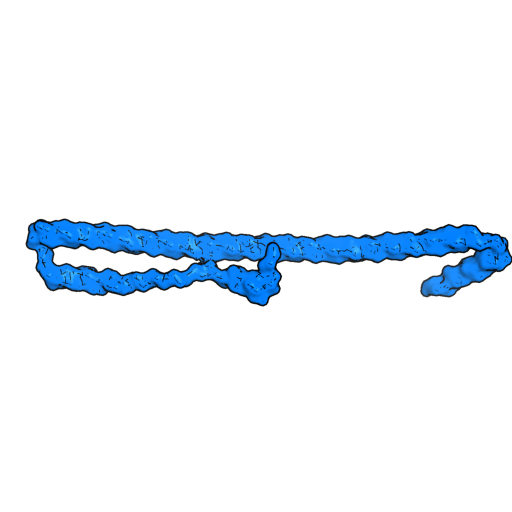44 124 THR A O 1
ATOM 1010 N N . TYR A 1 125 ? 0.989 -4.913 -6.066 1.00 85.38 125 TYR A N 1
ATOM 1011 C CA . TYR A 1 125 ? -0.302 -5.002 -6.751 1.00 85.38 125 TYR A CA 1
ATOM 1012 C C . TYR A 1 125 ? -0.862 -6.433 -6.730 1.00 85.38 125 TYR A C 1
ATOM 1014 O O . TYR A 1 125 ? -2.023 -6.645 -6.388 1.00 85.38 125 TYR A O 1
ATOM 1022 N N . ASN A 1 126 ? -0.019 -7.424 -7.018 1.00 87.25 126 ASN A N 1
ATOM 1023 C CA . ASN A 1 126 ? -0.400 -8.835 -6.994 1.00 87.25 126 ASN A CA 1
ATOM 1024 C C . ASN A 1 126 ? -0.740 -9.306 -5.571 1.00 87.25 126 ASN A C 1
ATOM 1026 O O . ASN A 1 126 ? -1.708 -10.040 -5.384 1.00 87.25 126 ASN A O 1
ATOM 1030 N N . ASP A 1 127 ? 0.014 -8.845 -4.568 1.00 87.25 127 ASP A N 1
ATOM 1031 C CA . ASP A 1 127 ? -0.257 -9.099 -3.149 1.00 87.25 127 ASP A CA 1
ATOM 1032 C C . ASP A 1 127 ? -1.630 -8.537 -2.744 1.00 87.25 127 ASP A C 1
ATOM 1034 O O . ASP A 1 127 ? -2.460 -9.274 -2.212 1.00 87.25 127 ASP A O 1
ATOM 1038 N N . LEU A 1 128 ? -1.931 -7.280 -3.097 1.00 86.50 128 LEU A N 1
ATOM 1039 C CA . LEU A 1 128 ? -3.234 -6.646 -2.851 1.00 86.50 128 LEU A CA 1
ATOM 1040 C C . LEU A 1 128 ? -4.395 -7.419 -3.492 1.00 86.50 128 LEU A C 1
ATOM 1042 O O . LEU A 1 128 ? -5.417 -7.629 -2.838 1.00 86.50 128 LEU A O 1
ATOM 1046 N N . ILE A 1 129 ? -4.225 -7.890 -4.733 1.00 85.38 129 ILE A N 1
ATOM 1047 C CA . ILE A 1 129 ? -5.228 -8.730 -5.404 1.00 85.38 129 ILE A CA 1
ATOM 1048 C C . ILE A 1 129 ? -5.420 -10.054 -4.672 1.00 85.38 129 ILE A C 1
ATOM 1050 O O . ILE A 1 129 ? -6.552 -10.454 -4.412 1.00 85.38 129 ILE A O 1
ATOM 1054 N N . SER A 1 130 ? -4.325 -10.736 -4.337 1.00 86.50 130 SER A N 1
ATOM 1055 C CA . SER A 1 130 ? -4.380 -12.071 -3.736 1.00 86.50 130 SER A CA 1
ATOM 1056 C C . SER A 1 130 ? -4.944 -12.074 -2.314 1.00 86.50 130 SER A C 1
ATOM 1058 O O . SER A 1 130 ? -5.606 -13.027 -1.912 1.00 86.50 130 SER A O 1
ATOM 1060 N N . THR A 1 131 ? -4.704 -10.998 -1.564 1.00 85.00 131 THR A N 1
ATOM 1061 C CA . THR A 1 131 ? -5.127 -10.858 -0.165 1.00 85.00 131 THR A CA 1
ATOM 1062 C C . THR A 1 131 ? -6.530 -10.275 -0.024 1.00 85.00 131 THR A C 1
ATOM 1064 O O . THR A 1 131 ? -7.071 -10.275 1.077 1.00 85.00 131 THR A O 1
ATOM 1067 N N . GLY A 1 132 ? -7.137 -9.783 -1.111 1.00 76.56 132 GLY A N 1
ATOM 1068 C CA . GLY A 1 132 ? -8.434 -9.103 -1.055 1.00 76.56 132 GLY A CA 1
ATOM 1069 C C . GLY A 1 132 ? -8.378 -7.742 -0.355 1.00 76.56 132 GLY A C 1
ATOM 1070 O O . GLY A 1 132 ? -9.419 -7.168 -0.057 1.00 76.56 132 GLY A O 1
ATOM 1071 N N . ASN A 1 133 ? -7.178 -7.197 -0.136 1.00 73.19 133 ASN A N 1
ATOM 1072 C CA . ASN A 1 133 ? -6.956 -5.882 0.470 1.00 73.19 133 ASN A CA 1
ATOM 1073 C C . ASN A 1 133 ? -7.162 -4.724 -0.528 1.00 73.19 133 ASN A C 1
ATOM 1075 O O . ASN A 1 133 ? -6.716 -3.603 -0.280 1.00 73.19 133 ASN A O 1
ATOM 1079 N N . ILE A 1 134 ? -7.814 -4.983 -1.669 1.00 61.28 134 ILE A N 1
ATOM 1080 C CA . ILE A 1 134 ? -8.254 -3.948 -2.607 1.00 61.28 134 ILE A CA 1
ATOM 1081 C C . ILE A 1 134 ? -9.479 -3.252 -1.996 1.00 61.28 134 ILE A C 1
ATOM 1083 O O . ILE A 1 134 ? -10.614 -3.644 -2.263 1.00 61.28 134 ILE A O 1
ATOM 1087 N N . VAL A 1 135 ? -9.249 -2.252 -1.145 1.00 48.09 135 VAL A N 1
ATOM 1088 C CA . VAL A 1 135 ? -10.307 -1.404 -0.568 1.00 48.09 135 VAL A CA 1
ATOM 1089 C C . VAL A 1 135 ? -9.903 0.061 -0.617 1.00 48.09 135 VAL A C 1
ATOM 1091 O O . VAL A 1 135 ? -8.902 0.428 0.044 1.00 48.09 135 VAL A 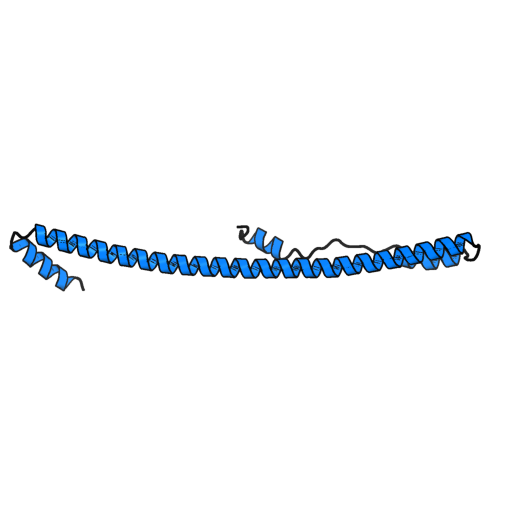O 1
#

Sequence (135 aa):
MIKFFRKIRQKLLSENKFSKYLIYAIGEIVLVVIGILIALQINNWNEDNKEKSAKLIYSKRLLDDISSNSIEYNHYIKLLSNRQKKISSYRQLIKNGGLSLEQLNDSLSNYGNVKIAYNPASATYNDLISTGNIV

Secondary structure (DSSP, 8-state):
-HHHHHHHHHHHHHTT-HHHHHHHHHHHHHHHHHHHHHHHHHHHHHHHHHHHHHHHHHHHHHHHHHHHHHHHHHHHHHHHHHHHHHHHHHHHHHHTT---HHHHHHHHHTTTT---------HHHHHHHHHT---

Foldseek 3Di:
DPPVVVVVVVVCVVVPNVVVVVVVVVVVVVVVVVVVVVVVVVVVVVVVVVLVVVVVVLVVLVVVLVVVQVVLVVVVVVVVVVVVVVVVVVVVCVVVVNDDPVNVCVVCVVVPDPPPPPDGSCVSVVVCVVVVVPD